Protein AF-K0F388-F1 (afdb_monomer_lite)

Secondary structure (DSSP, 8-state):
-HHHHHHSGGGSBHHHHHHHHHT-B-TTTSSBTTTS-TT-HHHHHHHHHGGGSB--PPTTS-TTHHHHHHHHHHHHHTGGGS-HHHHHHHHHHHHHHHTT----HHHHHHHHHHHTTS-HHHHHH--SHHHHHH---

Radius of gyration: 16.18 Å; chains: 1; bounding box: 33×37×41 Å

Organism: Nocardia brasiliensis (strain ATCC 700358 / HUJEG-1) (NCBI:txid1133849)

pLDDT: mean 95.92, std 3.21, range [69.56, 98.12]

Structure (mmCIF, N/CA/C/O backbone):
data_AF-K0F388-F1
#
_entry.id   AF-K0F388-F1
#
loop_
_atom_site.group_PDB
_atom_site.id
_atom_site.type_symbol
_atom_site.label_atom_id
_atom_site.label_alt_id
_atom_site.label_comp_id
_atom_site.label_asym_id
_atom_site.label_entity_id
_atom_site.label_seq_id
_atom_site.pdbx_PDB_ins_code
_atom_site.Cartn_x
_atom_site.Cartn_y
_atom_site.Cartn_z
_atom_site.occupancy
_atom_site.B_iso_or_equiv
_atom_site.auth_seq_id
_atom_site.auth_comp_id
_atom_site.auth_asym_id
_atom_site.auth_atom_id
_atom_site.pdbx_PDB_model_num
ATOM 1 N N . MET A 1 1 ? -7.834 -12.707 -18.262 1.00 85.62 1 MET A N 1
ATOM 2 C CA . MET A 1 1 ? -6.507 -12.074 -18.084 1.00 85.62 1 MET A CA 1
ATOM 3 C C . MET A 1 1 ? -6.164 -11.875 -16.614 1.00 85.62 1 MET A C 1
ATOM 5 O O . MET A 1 1 ? -5.162 -12.438 -16.208 1.00 85.62 1 MET A O 1
ATOM 9 N N . ALA A 1 2 ? -6.997 -11.204 -15.804 1.00 95.44 2 ALA A N 1
ATOM 10 C CA . ALA A 1 2 ? -6.741 -11.008 -14.365 1.00 95.44 2 ALA A CA 1
ATOM 11 C C . ALA A 1 2 ? -6.339 -12.296 -13.616 1.00 95.44 2 ALA A C 1
ATOM 13 O O . ALA A 1 2 ? -5.372 -12.294 -12.863 1.00 95.44 2 ALA A O 1
ATOM 14 N N . ARG A 1 3 ? -7.001 -13.428 -13.909 1.00 95.06 3 ARG A N 1
ATOM 15 C CA . ARG A 1 3 ? -6.656 -14.730 -13.316 1.00 95.06 3 ARG A CA 1
ATOM 16 C C . ARG A 1 3 ? -5.192 -15.149 -13.534 1.00 95.06 3 ARG A C 1
ATOM 18 O O . ARG A 1 3 ? -4.561 -15.606 -12.596 1.00 95.06 3 ARG A O 1
ATOM 25 N N . LEU A 1 4 ? -4.654 -14.950 -14.740 1.00 96.31 4 LEU A N 1
ATOM 26 C CA . LEU A 1 4 ? -3.262 -15.294 -15.061 1.00 96.31 4 LEU A CA 1
ATOM 27 C C . LEU A 1 4 ? -2.272 -14.425 -14.280 1.00 96.31 4 LEU A C 1
ATOM 29 O O . LEU A 1 4 ? -1.230 -14.911 -13.862 1.00 96.31 4 LEU A O 1
ATOM 33 N N . VAL A 1 5 ? -2.618 -13.154 -14.063 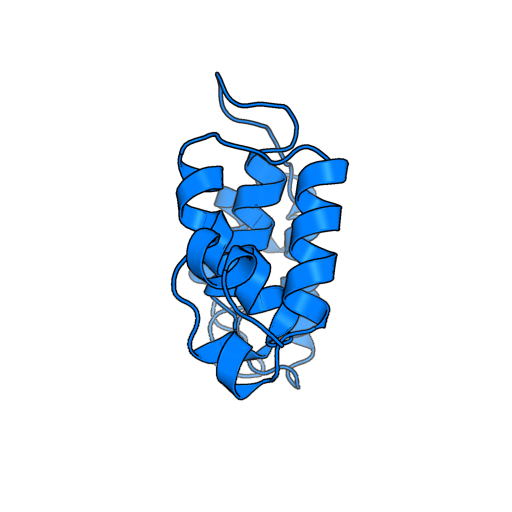1.00 97.44 5 VAL A N 1
ATOM 34 C CA . VAL A 1 5 ? -1.786 -12.222 -13.295 1.00 97.44 5 VAL A CA 1
ATOM 35 C C . VAL A 1 5 ? -1.716 -12.633 -11.827 1.00 97.44 5 VAL A C 1
ATOM 37 O O . VAL A 1 5 ? -0.637 -12.631 -11.250 1.00 97.44 5 VAL A O 1
ATOM 40 N N . VAL A 1 6 ? -2.845 -13.010 -11.217 1.00 96.25 6 VAL A N 1
ATOM 41 C CA . VAL A 1 6 ? -2.864 -13.408 -9.798 1.00 96.25 6 VAL A CA 1
ATOM 42 C C . VAL A 1 6 ? -2.299 -14.806 -9.544 1.00 96.25 6 VAL A C 1
ATOM 44 O O . VAL A 1 6 ? -1.940 -15.100 -8.407 1.00 96.25 6 VAL A O 1
ATOM 47 N N . ASP A 1 7 ? -2.229 -15.660 -10.570 1.00 95.38 7 ASP A N 1
ATOM 48 C CA . ASP A 1 7 ? -1.623 -16.993 -10.472 1.00 95.38 7 ASP A CA 1
ATOM 49 C C . ASP A 1 7 ? -0.080 -16.937 -10.533 1.00 95.38 7 ASP A C 1
ATOM 51 O O . ASP A 1 7 ? 0.574 -17.797 -9.947 1.00 95.38 7 ASP A O 1
ATOM 55 N N . ASP A 1 8 ? 0.504 -15.911 -11.168 1.00 96.12 8 ASP A N 1
ATOM 56 C CA . ASP A 1 8 ? 1.951 -15.627 -11.151 1.00 96.12 8 ASP A CA 1
ATOM 57 C C . ASP A 1 8 ? 2.235 -14.118 -10.981 1.00 96.12 8 ASP A C 1
ATOM 59 O O . ASP A 1 8 ? 2.668 -13.440 -11.919 1.00 96.12 8 ASP A O 1
ATOM 63 N N . PRO A 1 9 ? 1.993 -13.547 -9.786 1.00 96.00 9 PRO A N 1
ATOM 64 C CA . PRO A 1 9 ? 2.156 -12.111 -9.550 1.00 96.00 9 PRO A CA 1
ATOM 65 C C . PRO A 1 9 ? 3.592 -11.615 -9.786 1.00 96.00 9 PRO A C 1
ATOM 67 O O . PRO A 1 9 ? 3.779 -10.464 -10.178 1.00 96.00 9 PRO A O 1
ATOM 70 N N . GLY A 1 10 ? 4.609 -12.469 -9.619 1.00 95.88 10 GLY A N 1
ATOM 71 C CA . GLY A 1 10 ? 6.021 -12.117 -9.822 1.00 95.88 10 GLY A CA 1
ATOM 72 C C . GLY A 1 10 ? 6.413 -11.874 -11.286 1.00 95.88 10 GLY A C 1
ATOM 73 O O . GLY A 1 10 ? 7.468 -11.289 -11.567 1.00 95.88 10 GLY A O 1
ATOM 74 N N . ALA A 1 11 ? 5.572 -12.277 -12.240 1.00 96.62 11 ALA A N 1
ATOM 75 C CA . ALA A 1 11 ? 5.773 -11.982 -13.655 1.00 96.62 11 ALA A CA 1
ATOM 76 C C . ALA A 1 11 ? 5.335 -10.561 -14.054 1.00 96.62 11 ALA A C 1
ATOM 78 O O . ALA A 1 11 ? 5.743 -10.085 -15.117 1.00 96.62 11 ALA A O 1
ATOM 79 N N . PHE A 1 12 ? 4.562 -9.863 -13.214 1.00 97.44 12 PHE A N 1
ATOM 80 C CA . PHE A 1 12 ? 3.901 -8.606 -13.570 1.00 97.44 12 PHE A CA 1
ATOM 81 C C . PHE A 1 12 ? 4.287 -7.450 -12.643 1.00 97.44 12 PHE A C 1
ATOM 83 O O . PHE A 1 12 ? 4.673 -7.642 -11.491 1.00 97.44 12 PHE A O 1
ATOM 90 N N . GLU A 1 13 ? 4.182 -6.224 -13.158 1.00 96.62 13 GLU A N 1
ATOM 91 C CA . GLU A 1 13 ? 4.336 -5.015 -12.348 1.00 96.62 13 GLU A CA 1
ATOM 92 C C . GLU A 1 13 ? 3.207 -4.888 -11.329 1.00 96.62 13 GLU A C 1
ATOM 94 O O . GLU A 1 13 ? 2.056 -5.244 -11.594 1.00 96.62 13 GLU A O 1
ATOM 99 N N . TRP A 1 14 ? 3.525 -4.323 -10.169 1.00 96.88 14 TRP A N 1
ATOM 100 C CA . TRP A 1 14 ? 2.597 -4.266 -9.047 1.00 96.88 14 TRP A CA 1
ATOM 101 C C . TRP A 1 14 ? 1.252 -3.610 -9.362 1.00 96.88 14 TRP A C 1
ATOM 103 O O . TRP A 1 14 ? 0.229 -4.072 -8.868 1.00 96.88 14 TRP A O 1
ATOM 113 N N . ARG A 1 15 ? 1.225 -2.580 -10.217 1.00 96.19 15 ARG A N 1
ATOM 114 C CA . ARG A 1 15 ? -0.023 -1.913 -10.625 1.00 96.19 15 ARG A CA 1
ATOM 115 C C . ARG A 1 15 ? -0.935 -2.854 -11.406 1.00 96.19 15 ARG A C 1
ATOM 117 O O . ARG A 1 15 ? -2.149 -2.793 -11.255 1.00 96.19 15 ARG A O 1
ATOM 124 N N . VAL A 1 16 ? -0.349 -3.734 -12.219 1.00 96.75 16 VAL A N 1
ATOM 125 C CA . VAL A 1 16 ? -1.080 -4.763 -12.969 1.00 96.75 16 VAL A CA 1
ATOM 126 C C . VAL A 1 16 ? -1.608 -5.831 -12.014 1.00 96.75 16 VAL A C 1
ATOM 128 O O . VAL A 1 16 ? -2.752 -6.252 -12.160 1.00 96.75 16 VAL A O 1
ATOM 131 N N . VAL A 1 17 ? -0.812 -6.235 -11.019 1.00 97.50 17 VAL A N 1
ATOM 132 C CA . VAL A 1 17 ? -1.237 -7.195 -9.987 1.00 97.50 17 VAL A CA 1
ATOM 133 C C . VAL A 1 17 ? -2.375 -6.637 -9.136 1.00 97.50 17 VAL A C 1
ATOM 135 O O . VAL A 1 17 ? -3.387 -7.314 -8.976 1.00 97.50 17 VAL A O 1
ATOM 138 N N . ASP A 1 18 ? -2.260 -5.400 -8.652 1.00 96.69 18 ASP A N 1
ATOM 139 C CA . ASP A 1 18 ? -3.319 -4.745 -7.878 1.00 96.69 18 ASP A CA 1
ATOM 140 C C . ASP A 1 18 ? -4.600 -4.587 -8.709 1.00 96.69 18 ASP A C 1
ATOM 142 O O . ASP A 1 18 ? -5.670 -4.975 -8.251 1.00 96.69 18 ASP A O 1
ATOM 146 N N . ALA A 1 19 ? -4.501 -4.134 -9.964 1.00 96.69 19 ALA A N 1
ATOM 147 C CA . ALA A 1 19 ? -5.661 -4.060 -10.853 1.00 96.69 19 ALA A CA 1
ATOM 148 C C . ALA A 1 19 ? -6.282 -5.441 -11.136 1.00 96.69 19 ALA A C 1
ATOM 150 O O . ALA A 1 19 ? -7.493 -5.555 -11.303 1.00 96.69 19 ALA A O 1
ATOM 151 N N . ALA A 1 20 ? -5.480 -6.507 -11.197 1.00 97.81 20 ALA A N 1
ATOM 152 C CA . ALA A 1 20 ? -5.991 -7.860 -11.387 1.00 97.81 20 ALA A CA 1
ATOM 153 C C . ALA A 1 20 ? -6.713 -8.397 -10.144 1.00 97.81 20 ALA A C 1
ATOM 155 O O . ALA A 1 20 ? -7.732 -9.069 -10.295 1.00 97.81 20 ALA A O 1
ATOM 156 N N . LEU A 1 21 ? -6.211 -8.098 -8.941 1.00 97.44 21 LEU A N 1
ATOM 157 C CA . LEU A 1 21 ? -6.896 -8.403 -7.682 1.00 97.44 21 LEU A CA 1
ATOM 158 C C . LEU A 1 21 ? -8.250 -7.684 -7.606 1.00 97.44 21 LEU A C 1
ATOM 160 O O . LEU A 1 21 ? -9.244 -8.300 -7.232 1.00 97.44 21 LEU A O 1
ATOM 164 N N . ASP A 1 22 ? -8.303 -6.432 -8.064 1.00 95.81 22 ASP A N 1
ATOM 165 C CA . ASP A 1 22 ? -9.516 -5.608 -8.040 1.00 95.81 22 ASP A CA 1
ATOM 166 C C . ASP A 1 22 ? -10.642 -6.100 -8.957 1.00 95.81 22 ASP A C 1
ATOM 168 O O . ASP A 1 22 ? -11.807 -5.761 -8.767 1.00 95.81 22 ASP A O 1
ATOM 172 N N . LEU A 1 23 ? -10.297 -6.890 -9.972 1.00 97.12 23 LEU A N 1
ATOM 173 C CA . LEU A 1 23 ? -11.238 -7.433 -10.951 1.00 97.12 23 LEU A CA 1
ATOM 174 C C . LEU A 1 23 ? -11.769 -8.821 -10.578 1.00 97.12 23 LEU A C 1
ATOM 176 O O . LEU A 1 23 ? -12.512 -9.417 -11.361 1.00 97.12 23 LEU A O 1
ATOM 180 N N . LEU A 1 24 ? -11.336 -9.384 -9.450 1.00 97.81 24 LEU A N 1
ATOM 181 C CA . LEU A 1 24 ? -11.670 -10.743 -9.047 1.00 97.81 24 LEU A CA 1
ATOM 182 C C . LEU A 1 24 ? -12.368 -10.739 -7.694 1.00 97.81 24 LEU A C 1
ATOM 184 O O . LEU A 1 24 ? -11.886 -10.129 -6.747 1.00 97.81 24 LEU A O 1
ATOM 188 N N . ASP A 1 25 ? -13.429 -11.527 -7.579 1.00 98.12 25 ASP A N 1
ATOM 189 C CA . ASP A 1 25 ? -14.065 -11.796 -6.295 1.00 98.12 25 ASP A CA 1
ATOM 190 C C . ASP A 1 25 ? -13.374 -12.964 -5.581 1.00 98.12 25 ASP A C 1
ATOM 192 O O . ASP A 1 25 ? -12.868 -13.928 -6.177 1.00 98.12 25 ASP A O 1
ATOM 196 N N . CYS A 1 26 ? -13.357 -12.903 -4.258 1.00 97.81 26 CYS A N 1
ATOM 197 C CA . CYS A 1 26 ? -12.901 -13.980 -3.408 1.00 97.81 26 CYS A CA 1
ATOM 198 C C . CYS A 1 26 ? -13.976 -15.062 -3.310 1.00 97.81 26 CYS A C 1
ATOM 200 O O . CYS A 1 26 ? -15.032 -14.852 -2.721 1.00 97.81 26 CYS A O 1
ATOM 202 N N . ALA A 1 27 ? -13.667 -16.268 -3.784 1.00 97.19 27 ALA A N 1
ATOM 203 C CA . ALA A 1 27 ? -14.579 -17.411 -3.704 1.00 97.19 27 ALA A CA 1
ATOM 204 C C . ALA A 1 27 ? -14.956 -17.839 -2.266 1.00 97.19 27 ALA A C 1
ATOM 206 O O . ALA A 1 27 ? -15.898 -18.605 -2.100 1.00 97.19 27 ALA A O 1
ATOM 207 N N . GLU A 1 28 ? -14.230 -17.381 -1.237 1.00 98.06 28 GLU A N 1
ATOM 208 C CA . GLU A 1 28 ? -14.521 -17.707 0.169 1.00 98.06 28 GLU A CA 1
ATOM 209 C C . GLU A 1 28 ? -15.414 -16.668 0.854 1.00 98.06 28 GLU A C 1
ATOM 211 O O . GLU A 1 28 ? -16.313 -17.040 1.600 1.00 98.06 28 GLU A O 1
ATOM 216 N N . CYS A 1 29 ? -15.167 -15.372 0.634 1.00 98.00 29 CYS A N 1
ATOM 217 C CA . CYS A 1 29 ? -15.876 -14.301 1.342 1.00 98.00 29 CYS A CA 1
ATOM 218 C C . CYS A 1 29 ? -16.748 -13.410 0.449 1.00 98.00 29 CYS A C 1
ATOM 220 O O . CYS A 1 29 ? -17.408 -12.524 0.975 1.00 98.00 29 CYS A O 1
ATOM 222 N N . GLY A 1 30 ? -16.736 -13.591 -0.873 1.00 97.81 30 GLY A N 1
ATOM 223 C CA . GLY A 1 30 ? -17.496 -12.781 -1.835 1.00 97.81 30 GLY A CA 1
ATOM 224 C C . GLY A 1 30 ? -16.931 -11.380 -2.100 1.00 97.81 30 GLY A C 1
ATOM 225 O O . GLY A 1 30 ? -17.207 -10.816 -3.147 1.00 97.81 30 GLY A O 1
ATOM 226 N N . GLU A 1 31 ? -16.119 -10.839 -1.192 1.00 97.12 31 GLU A N 1
ATOM 227 C CA . GLU A 1 31 ? -15.429 -9.553 -1.372 1.00 97.12 31 GLU A CA 1
ATOM 228 C C . GLU A 1 31 ? -14.353 -9.593 -2.461 1.00 97.12 31 GLU A C 1
ATOM 230 O O . GLU A 1 31 ? -13.822 -10.655 -2.786 1.00 97.12 31 GLU A O 1
ATOM 235 N N . MET A 1 32 ? -13.937 -8.418 -2.931 1.00 96.62 32 MET A N 1
ATOM 236 C CA . MET A 1 32 ? -12.797 -8.247 -3.836 1.00 96.62 32 MET A CA 1
ATOM 237 C C . MET A 1 32 ? -11.539 -8.977 -3.318 1.00 96.62 32 MET A C 1
ATOM 239 O O . MET A 1 32 ? -11.187 -8.917 -2.130 1.00 96.62 32 MET A O 1
ATOM 243 N N . LEU A 1 33 ? -10.861 -9.711 -4.202 1.00 97.12 33 LEU A N 1
ATOM 244 C CA . LEU A 1 33 ? -9.796 -10.648 -3.857 1.00 97.12 33 LEU A CA 1
ATOM 245 C C . LEU A 1 33 ? -8.609 -9.931 -3.206 1.00 97.12 33 LEU A C 1
ATOM 247 O O . LEU A 1 33 ? -8.019 -9.020 -3.771 1.00 97.12 33 LEU A O 1
ATOM 251 N N . GLY A 1 34 ? -8.224 -10.379 -2.009 1.00 95.81 34 GLY A N 1
ATOM 252 C CA . GLY A 1 34 ? -7.163 -9.734 -1.225 1.00 95.81 34 GLY A CA 1
ATOM 253 C C . GLY A 1 34 ? -7.650 -8.582 -0.338 1.00 95.81 34 GLY A C 1
ATOM 254 O O . GLY A 1 34 ? -6.919 -8.162 0.553 1.00 95.81 34 GLY A O 1
ATOM 255 N N . SER A 1 35 ? -8.896 -8.128 -0.502 1.00 96.31 35 SER A N 1
ATOM 256 C CA . SER A 1 35 ? -9.481 -7.022 0.272 1.00 96.31 35 SER A CA 1
ATOM 257 C C . SER A 1 35 ? -10.515 -7.440 1.311 1.00 96.31 35 SER A C 1
ATOM 259 O O . SER A 1 35 ? -10.949 -6.620 2.118 1.00 96.31 35 SER A O 1
ATOM 261 N N . GLY A 1 36 ? -10.872 -8.724 1.344 1.00 96.50 36 GLY A N 1
ATOM 262 C CA . GLY A 1 36 ? -11.819 -9.262 2.315 1.00 96.50 36 GLY A CA 1
ATOM 263 C C . GLY A 1 36 ? -11.391 -9.124 3.789 1.00 96.50 36 GLY A C 1
ATOM 264 O O . GLY A 1 36 ? -10.295 -8.636 4.114 1.00 96.50 36 GLY A O 1
ATOM 265 N N . PRO A 1 37 ? -12.256 -9.576 4.716 1.00 95.94 37 PRO A N 1
ATOM 266 C CA . PRO A 1 37 ? -12.021 -9.471 6.153 1.00 95.94 37 PRO A CA 1
ATOM 267 C C . PRO A 1 37 ? -10.719 -10.167 6.570 1.00 95.94 37 PRO A C 1
ATOM 269 O O . PRO A 1 37 ? -10.263 -11.115 5.928 1.00 95.94 37 PRO A O 1
ATOM 272 N N . SER A 1 38 ? -10.132 -9.729 7.686 1.00 92.19 38 SER A N 1
ATOM 273 C CA . SER A 1 38 ? -8.885 -10.294 8.230 1.00 92.19 38 SER A CA 1
ATOM 274 C C . SER A 1 38 ? -8.973 -11.798 8.525 1.00 92.19 38 SER A C 1
ATOM 276 O O . SER A 1 38 ? -7.954 -12.480 8.478 1.00 92.19 38 SER A O 1
ATOM 278 N N . GLY A 1 39 ? -10.180 -12.324 8.762 1.00 95.44 39 GLY A N 1
ATOM 279 C CA . GLY A 1 39 ? -10.439 -13.753 8.959 1.00 95.44 39 GLY A CA 1
ATOM 280 C C . GLY A 1 39 ? -10.536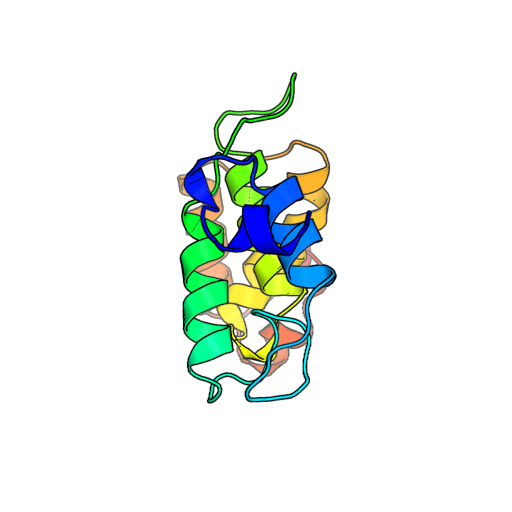 -14.600 7.681 1.00 95.44 39 GLY A C 1
ATOM 281 O O . GLY A 1 39 ? -10.575 -15.821 7.785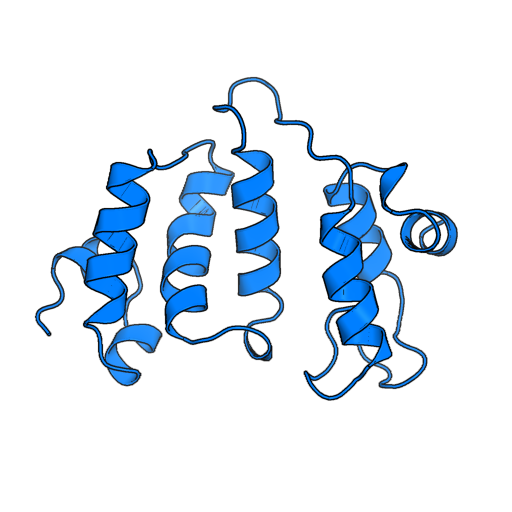 1.00 95.44 39 GLY A O 1
ATOM 282 N N . CYS A 1 40 ? -10.576 -14.008 6.480 1.00 98.12 40 CYS A N 1
ATOM 283 C CA . CYS A 1 40 ? -10.592 -14.778 5.233 1.00 98.12 40 CYS A CA 1
ATOM 284 C C . CYS A 1 40 ? -9.165 -15.193 4.845 1.00 98.12 40 CYS A C 1
ATOM 286 O O . CYS A 1 40 ? -8.349 -14.356 4.445 1.00 98.12 40 CYS A O 1
ATOM 288 N N . ALA A 1 41 ? -8.876 -16.494 4.936 1.00 97.56 41 ALA A N 1
ATOM 289 C CA . ALA A 1 41 ? -7.555 -17.055 4.660 1.00 97.56 41 ALA A CA 1
ATOM 290 C C . ALA A 1 41 ? -7.110 -16.805 3.212 1.00 97.56 41 ALA A C 1
ATOM 292 O O . ALA A 1 41 ? -5.971 -16.390 2.987 1.00 97.56 41 ALA A O 1
ATOM 293 N N . ARG A 1 42 ? -8.008 -16.969 2.230 1.00 97.31 42 ARG A N 1
ATOM 294 C CA . ARG A 1 42 ? -7.696 -16.676 0.824 1.00 97.31 42 ARG A CA 1
ATOM 295 C C . ARG A 1 42 ? -7.351 -15.212 0.588 1.00 97.31 42 ARG A C 1
ATOM 297 O O . ARG A 1 42 ? -6.366 -14.931 -0.090 1.00 97.31 42 ARG A O 1
ATOM 304 N N . CYS A 1 43 ? -8.117 -14.279 1.149 1.00 97.75 43 CYS A N 1
ATOM 305 C CA . CYS A 1 43 ? -7.789 -12.858 1.037 1.00 97.75 43 CYS A CA 1
ATOM 306 C C . CYS A 1 43 ? -6.462 -12.540 1.727 1.00 97.75 43 CYS A C 1
ATOM 308 O O . CYS A 1 43 ? -5.663 -11.806 1.162 1.00 97.75 43 CYS A O 1
ATOM 310 N N . ALA A 1 44 ? -6.176 -13.132 2.889 1.00 95.94 44 ALA A N 1
ATOM 311 C CA . ALA A 1 44 ? -4.887 -12.941 3.546 1.00 95.94 44 ALA A CA 1
ATOM 312 C C . ALA A 1 44 ? -3.702 -13.457 2.721 1.00 95.94 44 ALA A C 1
ATOM 314 O O . ALA A 1 44 ? -2.682 -12.776 2.629 1.00 95.94 44 ALA A O 1
ATOM 315 N N . LEU A 1 45 ? -3.854 -14.615 2.078 1.00 95.81 45 LEU A N 1
ATOM 316 C CA . LEU A 1 45 ? -2.836 -15.164 1.191 1.00 95.81 45 LEU A CA 1
ATOM 317 C C . LEU A 1 45 ? -2.600 -14.260 -0.026 1.00 95.81 45 LEU A C 1
ATOM 319 O O . LEU A 1 45 ? -1.459 -13.913 -0.322 1.00 95.81 45 LEU A O 1
ATOM 323 N N . MET A 1 46 ? -3.674 -13.848 -0.705 1.00 95.81 46 MET A N 1
ATOM 324 C CA . MET A 1 46 ? -3.571 -13.015 -1.907 1.00 95.81 46 MET A CA 1
ATOM 325 C C . MET A 1 46 ? -3.046 -11.610 -1.611 1.00 95.81 46 MET A C 1
ATOM 327 O O . MET A 1 46 ? -2.242 -11.085 -2.379 1.00 95.81 46 MET A O 1
ATOM 331 N N . ASP A 1 47 ? -3.434 -11.030 -0.476 1.00 94.94 47 ASP A N 1
ATOM 332 C CA . ASP A 1 47 ? -2.868 -9.774 0.013 1.00 94.94 47 ASP A CA 1
ATOM 333 C C . ASP A 1 47 ? -1.363 -9.913 0.287 1.00 94.94 47 ASP A C 1
ATOM 335 O O . ASP A 1 47 ? -0.589 -9.038 -0.077 1.00 94.94 47 ASP A O 1
ATOM 339 N N . GLY A 1 48 ? -0.900 -11.043 0.830 1.00 93.75 48 GLY A N 1
ATOM 340 C CA . GLY A 1 48 ? 0.534 -11.325 0.958 1.00 93.75 48 GLY A CA 1
ATOM 341 C C . GLY A 1 48 ? 1.243 -11.451 -0.397 1.00 93.75 48 GLY A C 1
ATOM 342 O O . GLY A 1 48 ? 2.299 -10.853 -0.617 1.00 93.75 48 GLY A O 1
ATOM 343 N N . PHE A 1 49 ? 0.651 -12.186 -1.341 1.00 94.12 49 PHE A N 1
ATOM 344 C CA . PHE A 1 49 ? 1.235 -12.413 -2.666 1.00 94.12 49 PHE A CA 1
ATOM 345 C C . PHE A 1 49 ? 1.341 -11.157 -3.523 1.00 94.12 49 PHE A C 1
ATOM 347 O O . PHE A 1 49 ? 2.254 -11.078 -4.347 1.00 94.12 49 PHE A O 1
ATOM 354 N N . ARG A 1 50 ? 0.522 -10.128 -3.287 1.00 94.94 50 ARG A N 1
ATOM 355 C CA . ARG A 1 50 ? 0.677 -8.835 -3.972 1.00 94.94 50 ARG A CA 1
ATOM 356 C C . ARG A 1 50 ? 2.076 -8.231 -3.790 1.00 94.94 50 ARG A C 1
ATOM 358 O O . ARG A 1 50 ? 2.547 -7.492 -4.648 1.00 94.94 50 ARG A O 1
ATOM 365 N N . PHE A 1 51 ? 2.759 -8.549 -2.683 1.00 94.81 51 PHE A N 1
ATOM 366 C CA . PHE A 1 51 ? 4.109 -8.062 -2.384 1.00 94.81 51 PHE A CA 1
ATOM 367 C C . PHE A 1 51 ? 5.225 -8.813 -3.112 1.00 94.81 51 PHE A C 1
ATOM 369 O O . PHE A 1 51 ? 6.372 -8.389 -3.013 1.00 94.81 51 PHE A O 1
ATOM 376 N N . SER A 1 52 ? 4.899 -9.858 -3.876 1.00 95.12 52 SER A N 1
ATOM 377 C CA . SER A 1 52 ? 5.838 -10.535 -4.780 1.00 95.12 52 SER A CA 1
ATOM 378 C C . SER A 1 52 ? 5.910 -9.911 -6.180 1.00 95.12 52 SER A C 1
ATOM 380 O O . SER A 1 52 ? 6.779 -10.284 -6.965 1.00 95.12 52 SER A O 1
ATOM 382 N N . ALA A 1 53 ? 5.009 -8.973 -6.495 1.00 97.06 53 ALA A N 1
ATOM 383 C CA . ALA A 1 53 ? 4.967 -8.310 -7.790 1.00 97.06 53 ALA A CA 1
ATOM 384 C C . ALA A 1 53 ? 6.243 -7.509 -8.076 1.00 97.06 53 ALA A C 1
ATOM 386 O O . ALA A 1 53 ? 6.915 -7.026 -7.161 1.00 97.06 53 ALA A O 1
ATOM 387 N N . ARG A 1 54 ? 6.556 -7.317 -9.361 1.00 96.19 54 ARG A N 1
ATOM 388 C CA . ARG A 1 54 ? 7.703 -6.505 -9.774 1.00 96.19 54 ARG A CA 1
ATOM 389 C C . ARG A 1 54 ? 7.472 -5.047 -9.403 1.00 96.19 54 ARG A C 1
ATOM 391 O O . ARG A 1 54 ? 6.444 -4.452 -9.732 1.00 96.19 54 ARG A O 1
ATOM 398 N N . GLU A 1 55 ? 8.471 -4.465 -8.760 1.00 94.44 55 GLU A N 1
ATOM 399 C CA . GLU A 1 55 ? 8.505 -3.049 -8.419 1.00 94.44 55 GLU A CA 1
ATOM 400 C C . GLU A 1 55 ? 9.534 -2.362 -9.308 1.00 94.44 55 GLU A C 1
ATOM 402 O O . GLU A 1 55 ? 10.737 -2.547 -9.139 1.00 94.44 55 GLU A O 1
ATOM 407 N N . ILE A 1 56 ? 9.048 -1.589 -10.275 1.00 95.38 56 ILE A N 1
ATOM 408 C CA . ILE A 1 56 ? 9.877 -0.738 -11.124 1.00 95.38 56 ILE A CA 1
ATOM 409 C C . ILE A 1 56 ? 9.485 0.696 -10.802 1.00 95.38 56 ILE A C 1
ATOM 411 O O . ILE A 1 56 ? 8.320 1.060 -10.947 1.00 95.38 56 ILE A O 1
ATOM 415 N N . ASP A 1 57 ? 10.444 1.498 -10.345 1.00 96.75 57 ASP A N 1
ATOM 416 C CA . ASP A 1 57 ? 10.213 2.921 -10.131 1.00 96.75 57 ASP A CA 1
ATOM 417 C C . ASP A 1 57 ? 9.959 3.626 -11.468 1.00 96.75 57 ASP A C 1
ATOM 419 O O . ASP A 1 57 ? 10.667 3.408 -12.457 1.00 96.75 57 ASP A O 1
ATOM 423 N N . ARG A 1 58 ? 8.945 4.495 -11.504 1.00 94.44 58 ARG A N 1
ATOM 424 C CA . ARG A 1 58 ? 8.652 5.310 -12.689 1.00 94.44 58 ARG A CA 1
ATOM 425 C C . ARG A 1 58 ? 9.795 6.302 -12.981 1.00 94.44 58 ARG A C 1
ATOM 427 O O . ARG A 1 58 ? 10.567 6.639 -12.086 1.00 94.44 58 ARG A O 1
ATOM 434 N N . PRO A 1 59 ? 9.920 6.836 -14.206 1.00 95.94 59 PRO A N 1
ATOM 435 C CA . PRO A 1 59 ? 10.943 7.839 -14.491 1.00 95.94 59 PRO A CA 1
ATOM 436 C C . PRO A 1 59 ? 10.828 9.075 -13.585 1.00 95.94 59 PRO A C 1
ATOM 438 O O . PRO A 1 59 ? 9.734 9.593 -13.362 1.00 95.94 59 PRO A O 1
ATOM 441 N N . GLY A 1 60 ? 11.969 9.570 -13.099 1.00 95.81 60 GLY A N 1
ATOM 442 C CA . GLY A 1 60 ? 12.060 10.843 -12.376 1.00 95.81 60 GLY A CA 1
ATOM 443 C C . GLY A 1 60 ? 11.742 10.801 -10.878 1.00 95.81 60 GLY A C 1
ATOM 444 O O . GLY A 1 60 ? 11.757 11.859 -10.255 1.00 95.81 60 GLY A O 1
ATOM 445 N N . VAL A 1 61 ? 11.489 9.629 -10.283 1.00 97.56 61 VAL A N 1
ATOM 446 C CA . VAL A 1 61 ? 11.322 9.494 -8.823 1.00 97.56 61 VAL A CA 1
ATOM 447 C C . VAL A 1 61 ? 12.547 8.863 -8.153 1.00 97.56 61 VAL A C 1
ATOM 449 O O . VAL A 1 61 ? 13.311 8.155 -8.815 1.00 97.56 61 VAL A O 1
ATOM 452 N N . PRO A 1 62 ? 12.756 9.094 -6.842 1.00 97.12 62 PRO A N 1
ATOM 453 C CA . PRO A 1 62 ? 13.789 8.398 -6.085 1.00 97.12 62 PRO A CA 1
ATOM 454 C C . PRO A 1 62 ? 13.584 6.873 -6.099 1.00 97.12 62 PRO A C 1
ATOM 456 O O . PRO A 1 62 ? 12.436 6.419 -6.131 1.00 97.12 62 PRO A O 1
ATOM 459 N N . PRO A 1 63 ? 14.664 6.074 -5.992 1.00 96.81 63 PRO A N 1
ATOM 460 C CA . PRO A 1 63 ? 14.550 4.630 -5.830 1.00 96.81 63 PRO A CA 1
ATOM 461 C C . PRO A 1 63 ? 13.630 4.250 -4.663 1.00 96.81 63 PRO A C 1
ATOM 463 O O . PRO A 1 63 ? 13.737 4.819 -3.576 1.00 96.81 63 PRO A O 1
ATOM 466 N N . ARG A 1 64 ? 12.784 3.237 -4.871 1.00 96.12 64 ARG A N 1
ATOM 467 C CA . ARG A 1 64 ? 11.771 2.711 -3.937 1.00 96.12 64 ARG A CA 1
ATOM 468 C C . ARG A 1 64 ? 10.576 3.641 -3.690 1.00 96.12 64 ARG A C 1
ATOM 470 O O . ARG A 1 64 ? 9.807 3.405 -2.755 1.00 96.12 64 ARG A O 1
ATOM 477 N N . ASN A 1 65 ? 10.365 4.655 -4.526 1.00 97.50 65 ASN A N 1
ATOM 478 C CA . ASN A 1 65 ? 9.139 5.449 -4.489 1.00 97.50 65 ASN A CA 1
ATOM 479 C C . ASN A 1 65 ? 7.904 4.615 -4.859 1.00 97.50 65 ASN A C 1
ATOM 481 O O . ASN A 1 65 ? 6.913 4.674 -4.136 1.00 97.50 65 ASN A O 1
ATOM 485 N N . GLU A 1 66 ? 7.957 3.787 -5.907 1.00 97.19 66 GLU A N 1
ATOM 486 C CA . GLU A 1 66 ? 6.809 2.949 -6.291 1.00 97.19 66 GLU A CA 1
ATOM 487 C C . GLU A 1 66 ? 6.504 1.886 -5.226 1.00 97.19 66 GLU A C 1
ATOM 489 O O . GLU A 1 66 ? 5.340 1.577 -4.982 1.00 97.19 66 GLU A O 1
ATOM 494 N N . HIS A 1 67 ? 7.522 1.411 -4.499 1.00 96.75 67 HIS A N 1
ATOM 495 C CA . HIS A 1 67 ? 7.322 0.588 -3.304 1.00 96.75 67 HIS A CA 1
ATOM 496 C C . HIS A 1 67 ? 6.508 1.331 -2.233 1.00 96.75 67 HIS A C 1
ATOM 498 O O . HIS A 1 67 ? 5.532 0.796 -1.706 1.00 96.75 67 HIS A O 1
ATOM 504 N N . ALA A 1 68 ? 6.878 2.578 -1.920 1.00 97.12 68 ALA A N 1
ATOM 505 C CA . ALA A 1 68 ? 6.156 3.390 -0.942 1.00 97.12 68 ALA A CA 1
ATOM 506 C C . ALA A 1 68 ? 4.716 3.686 -1.389 1.00 97.12 68 ALA A C 1
ATOM 508 O O . ALA A 1 6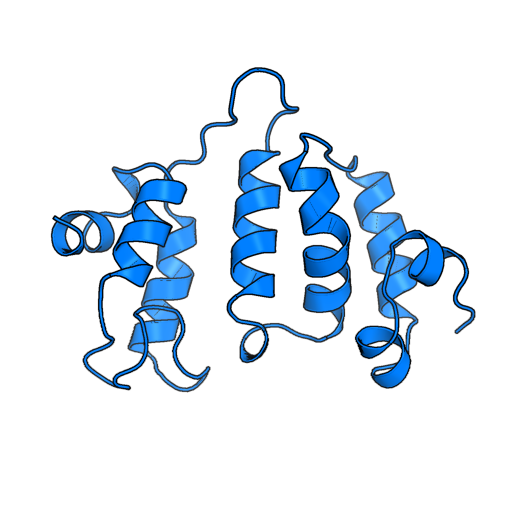8 ? 3.792 3.549 -0.589 1.00 97.12 68 ALA A O 1
ATOM 509 N N . VAL A 1 69 ? 4.518 4.024 -2.668 1.00 97.44 69 VAL A N 1
ATOM 510 C CA . VAL A 1 69 ? 3.192 4.229 -3.270 1.00 97.44 69 VAL A CA 1
ATOM 511 C C . VAL A 1 69 ? 2.331 2.980 -3.132 1.00 97.44 69 VAL A C 1
ATOM 513 O O . VAL A 1 69 ? 1.186 3.075 -2.689 1.00 97.44 69 VAL A O 1
ATOM 516 N N . ARG A 1 70 ? 2.875 1.812 -3.477 1.00 97.00 70 ARG A N 1
ATOM 517 C CA . ARG A 1 70 ? 2.164 0.540 -3.393 1.00 97.00 70 ARG A CA 1
ATOM 518 C C . ARG A 1 70 ? 1.734 0.234 -1.969 1.00 97.00 70 ARG A C 1
ATOM 520 O O . ARG A 1 70 ? 0.548 0.055 -1.723 1.00 97.00 70 ARG A O 1
ATOM 527 N N . VAL A 1 71 ? 2.673 0.222 -1.022 1.00 97.00 71 VAL A N 1
ATOM 528 C CA . VAL A 1 71 ? 2.365 -0.070 0.387 1.00 97.00 71 VAL A CA 1
ATOM 529 C C . VAL A 1 71 ? 1.318 0.912 0.916 1.00 97.00 71 VAL A C 1
ATOM 531 O O . VAL A 1 71 ? 0.332 0.485 1.513 1.00 97.00 71 VAL A O 1
ATOM 534 N N . ALA A 1 72 ? 1.480 2.210 0.645 1.00 97.75 72 ALA A N 1
ATOM 535 C CA . ALA A 1 72 ? 0.542 3.224 1.107 1.00 97.75 72 ALA A CA 1
ATOM 536 C C . ALA A 1 72 ? -0.859 3.065 0.497 1.00 97.75 72 ALA A C 1
ATOM 538 O O . ALA A 1 72 ? -1.857 3.157 1.211 1.00 97.75 72 ALA A O 1
ATOM 539 N N . SER A 1 73 ? -0.938 2.745 -0.797 1.00 96.94 73 SER A N 1
ATOM 540 C CA . SER A 1 73 ? -2.204 2.480 -1.492 1.00 96.94 73 SER A CA 1
ATOM 541 C C . SER A 1 73 ? -2.910 1.254 -0.916 1.00 96.94 73 SER A C 1
ATOM 543 O O . SER A 1 73 ? -4.115 1.286 -0.678 1.00 96.94 73 SER A O 1
ATOM 545 N N . VAL A 1 74 ? -2.168 0.179 -0.639 1.00 96.56 74 VAL A N 1
ATOM 546 C CA . VAL A 1 74 ? -2.725 -1.037 -0.036 1.00 96.56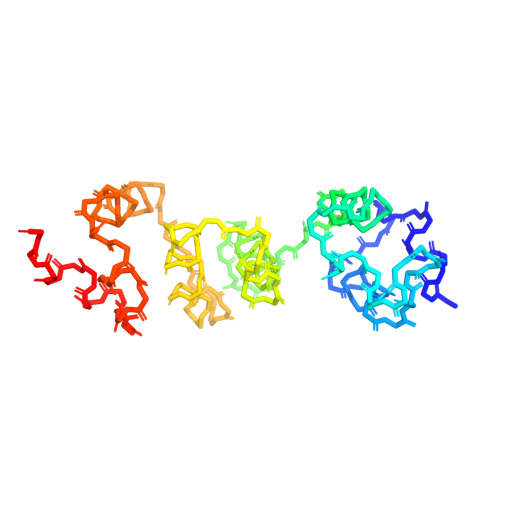 74 VAL A CA 1
ATOM 547 C C . VAL A 1 74 ? -3.280 -0.762 1.359 1.00 96.56 74 VAL A C 1
ATOM 549 O O . VAL A 1 74 ? -4.393 -1.199 1.662 1.00 96.56 74 VAL A O 1
ATOM 552 N N . VAL A 1 75 ? -2.540 -0.017 2.185 1.00 96.94 75 VAL A N 1
ATOM 553 C CA . VAL A 1 75 ? -2.974 0.349 3.539 1.00 96.94 75 VAL A CA 1
ATOM 554 C C . VAL A 1 75 ? -4.242 1.195 3.502 1.00 96.94 75 VAL A C 1
ATOM 556 O O . VAL A 1 75 ? -5.209 0.857 4.184 1.00 96.94 75 VAL A O 1
ATOM 559 N N . ALA A 1 76 ? -4.273 2.227 2.655 1.00 96.25 76 ALA A N 1
ATOM 560 C CA . ALA A 1 76 ? -5.423 3.117 2.518 1.00 96.25 76 ALA A CA 1
ATOM 561 C C . ALA A 1 76 ? -6.687 2.382 2.040 1.00 96.25 76 ALA A C 1
ATOM 563 O O . ALA A 1 76 ? -7.793 2.675 2.489 1.00 96.25 76 ALA A O 1
ATOM 564 N N . ARG A 1 77 ? -6.536 1.400 1.146 1.00 95.12 77 ARG A N 1
ATOM 565 C CA . ARG A 1 77 ? -7.663 0.632 0.592 1.00 95.12 77 ARG A CA 1
ATOM 566 C C . ARG A 1 77 ? -8.170 -0.468 1.517 1.00 95.12 77 ARG A C 1
ATOM 568 O O . ARG A 1 77 ? -9.327 -0.854 1.415 1.00 95.12 77 ARG A O 1
ATOM 575 N N . ASN A 1 78 ? -7.322 -0.978 2.408 1.00 94.75 78 ASN A N 1
ATOM 576 C CA . ASN A 1 78 ? -7.636 -2.118 3.268 1.00 94.75 78 ASN A CA 1
ATOM 577 C C . ASN A 1 78 ? -7.469 -1.760 4.746 1.00 94.75 78 ASN A C 1
ATOM 579 O O . ASN A 1 78 ? -6.827 -2.492 5.502 1.00 94.75 78 ASN A O 1
ATOM 583 N N . ARG A 1 79 ? -8.036 -0.619 5.158 1.00 95.12 79 ARG A N 1
ATOM 584 C CA . ARG A 1 79 ? -7.834 -0.022 6.490 1.00 95.12 79 ARG A CA 1
ATOM 585 C C . ARG A 1 79 ? -8.015 -1.021 7.636 1.00 95.12 79 ARG A C 1
ATOM 587 O O . ARG A 1 79 ? -7.224 -1.039 8.573 1.00 95.12 79 ARG A O 1
ATOM 594 N N . HIS A 1 80 ? -9.015 -1.895 7.542 1.00 93.81 80 HIS A N 1
ATOM 595 C CA . HIS A 1 80 ? -9.333 -2.920 8.545 1.00 93.81 80 HIS A CA 1
ATOM 596 C C . HIS A 1 80 ? -8.229 -3.964 8.760 1.00 93.81 80 HIS A C 1
ATOM 598 O O . HIS A 1 80 ? -8.256 -4.676 9.762 1.00 93.81 80 HIS A O 1
ATOM 604 N N . ARG A 1 81 ? -7.263 -4.076 7.841 1.00 94.25 81 ARG A N 1
ATOM 605 C CA . ARG A 1 81 ? -6.124 -5.004 7.928 1.00 94.25 81 ARG A CA 1
ATOM 606 C C . ARG A 1 81 ? -4.898 -4.384 8.607 1.00 94.25 81 ARG A C 1
ATOM 608 O O . ARG A 1 81 ? -3.954 -5.108 8.912 1.00 94.25 81 ARG A O 1
ATOM 615 N N . TYR A 1 82 ? -4.904 -3.073 8.866 1.00 94.38 82 TYR A N 1
ATOM 616 C CA . TYR A 1 82 ? -3.746 -2.334 9.372 1.00 94.38 82 TYR A CA 1
ATOM 617 C C . TYR A 1 82 ? -4.056 -1.566 10.660 1.00 94.38 82 TYR A C 1
ATOM 619 O O . TYR A 1 82 ? -5.146 -1.031 10.867 1.00 94.38 82 TYR A O 1
ATOM 627 N N . SER A 1 83 ? -3.060 -1.483 11.545 1.00 95.69 83 SER A N 1
ATOM 628 C CA . SER A 1 83 ? -3.187 -0.735 12.798 1.00 95.69 83 SER A CA 1
ATOM 629 C C . SER A 1 83 ? -3.398 0.760 12.540 1.00 95.69 83 SER A C 1
ATOM 631 O O . SER A 1 83 ? -2.911 1.291 11.542 1.00 95.69 83 SER A O 1
ATOM 633 N N . ALA A 1 84 ? -4.055 1.461 13.472 1.00 96.75 84 ALA A N 1
ATOM 634 C CA . ALA A 1 84 ? -4.256 2.915 13.388 1.00 96.75 84 ALA A CA 1
ATOM 635 C C . ALA A 1 84 ? -2.934 3.679 13.178 1.00 96.75 84 ALA A C 1
ATOM 637 O O . ALA A 1 84 ? -2.866 4.612 12.388 1.00 96.75 84 ALA A O 1
ATOM 638 N N . ARG A 1 85 ? -1.841 3.209 13.794 1.00 97.44 85 ARG A N 1
ATOM 639 C CA . ARG A 1 85 ? -0.492 3.775 13.619 1.00 97.44 85 ARG A CA 1
ATOM 640 C C . ARG A 1 85 ? 0.052 3.593 12.202 1.00 97.44 85 ARG A C 1
ATOM 642 O O . ARG A 1 85 ? 0.628 4.525 11.647 1.00 97.44 85 ARG A O 1
ATOM 649 N N . ALA A 1 86 ? -0.112 2.406 11.615 1.00 96.81 86 ALA A N 1
ATOM 650 C CA . ALA A 1 86 ? 0.303 2.164 10.235 1.00 96.81 86 ALA A CA 1
ATOM 651 C C . ALA A 1 86 ? -0.533 3.004 9.262 1.00 96.81 86 ALA A C 1
ATOM 653 O O . ALA A 1 86 ? 0.032 3.656 8.388 1.00 96.81 86 ALA A O 1
ATOM 654 N N . ARG A 1 87 ? -1.856 3.038 9.463 1.00 97.75 87 ARG A N 1
ATOM 655 C CA . ARG A 1 87 ? -2.787 3.858 8.679 1.00 97.75 87 ARG A CA 1
ATOM 656 C C . ARG A 1 87 ? -2.414 5.331 8.716 1.00 97.75 87 ARG A C 1
ATOM 658 O O . ARG A 1 87 ? -2.167 5.892 7.660 1.00 97.75 87 ARG A O 1
ATOM 665 N N . CYS A 1 88 ? -2.247 5.906 9.906 1.00 97.81 88 CYS A N 1
ATOM 666 C CA . CYS A 1 88 ? -1.831 7.296 10.089 1.00 97.81 88 CYS A CA 1
ATOM 667 C C . CYS A 1 88 ? -0.589 7.641 9.247 1.00 97.81 88 CYS A C 1
ATOM 669 O O . CYS A 1 88 ? -0.613 8.582 8.465 1.00 97.81 88 CYS A O 1
ATOM 671 N N . GLY A 1 89 ? 0.480 6.841 9.324 1.00 97.25 89 GLY A N 1
ATOM 672 C CA . GLY A 1 89 ? 1.691 7.112 8.545 1.00 97.25 89 GLY A CA 1
ATOM 673 C C . GLY A 1 89 ? 1.487 6.976 7.034 1.00 97.25 89 GLY A C 1
ATOM 674 O O . GLY A 1 89 ? 1.836 7.873 6.270 1.00 97.25 89 GLY A O 1
ATOM 675 N N . TYR A 1 90 ? 0.931 5.850 6.589 1.00 97.81 90 TYR A N 1
ATOM 676 C CA . TYR A 1 90 ? 0.825 5.543 5.165 1.00 97.81 90 TYR A CA 1
ATOM 677 C C . TYR A 1 90 ? -0.248 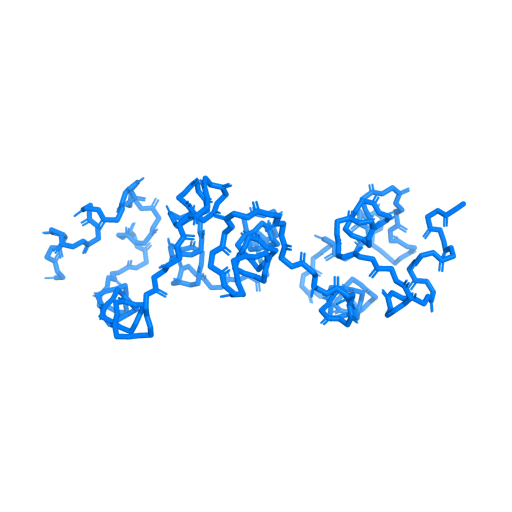6.367 4.443 1.00 97.81 90 TYR A C 1
ATOM 679 O O . TYR A 1 90 ? 0.007 6.826 3.333 1.00 97.81 90 TYR A O 1
ATOM 687 N N . GLU A 1 91 ? -1.410 6.591 5.059 1.00 97.75 91 GLU A N 1
ATOM 688 C CA . GLU A 1 91 ? -2.499 7.388 4.480 1.00 97.75 91 GLU A CA 1
ATOM 689 C C . GLU A 1 91 ? -2.086 8.863 4.352 1.00 97.75 91 GLU A C 1
ATOM 691 O O . GLU A 1 91 ? -2.252 9.444 3.280 1.00 97.75 91 GLU A O 1
ATOM 696 N N . LEU A 1 92 ? -1.455 9.449 5.382 1.00 97.50 92 LEU A N 1
ATOM 697 C CA . LEU A 1 92 ? -0.992 10.844 5.334 1.00 97.50 92 LEU A CA 1
ATOM 698 C C . LEU A 1 92 ? 0.159 11.057 4.340 1.00 97.50 92 LEU A C 1
ATOM 700 O O . LEU A 1 92 ? 0.235 12.102 3.694 1.00 97.50 92 LEU A O 1
ATOM 704 N N . CYS A 1 93 ? 1.061 10.082 4.193 1.00 97.12 93 CYS A N 1
ATOM 705 C CA . CYS A 1 93 ? 2.157 10.176 3.228 1.00 97.12 93 CYS A CA 1
ATOM 706 C C . CYS A 1 93 ? 1.729 9.881 1.782 1.00 97.12 93 CYS A C 1
ATOM 708 O O . CYS A 1 93 ? 2.454 10.282 0.867 1.00 97.12 93 CYS A O 1
ATOM 710 N N . LEU A 1 94 ? 0.596 9.200 1.553 1.00 97.81 94 LEU A N 1
ATOM 711 C CA . LEU A 1 94 ? 0.182 8.722 0.228 1.00 97.81 94 LEU A CA 1
ATOM 712 C C . LEU A 1 94 ? 0.183 9.827 -0.850 1.00 97.81 94 LEU A C 1
ATOM 714 O O . LEU A 1 94 ? 0.816 9.611 -1.887 1.00 97.81 94 LEU A O 1
ATOM 718 N N . PRO A 1 95 ? -0.422 11.017 -0.648 1.00 97.00 95 PRO A N 1
ATOM 719 C CA . PRO A 1 95 ? -0.430 12.063 -1.677 1.00 97.00 95 PRO A CA 1
ATOM 720 C C . PRO A 1 95 ? 0.975 12.547 -2.068 1.00 97.00 95 PRO A C 1
ATOM 722 O O . PRO A 1 95 ? 1.254 12.815 -3.241 1.00 97.00 95 PRO A O 1
ATOM 725 N N . TRP A 1 96 ? 1.884 12.632 -1.094 1.00 97.00 96 TRP A N 1
ATOM 726 C CA . TRP A 1 96 ? 3.254 13.086 -1.317 1.00 97.00 96 TRP A CA 1
ATOM 727 C C . TRP A 1 96 ? 4.100 12.035 -2.039 1.00 97.00 96 TRP A C 1
ATOM 729 O O . TRP A 1 96 ? 4.765 12.362 -3.026 1.00 97.00 96 TRP A O 1
ATOM 739 N N . VAL A 1 97 ? 4.026 10.762 -1.623 1.00 97.44 97 VAL A N 1
ATOM 740 C CA . VAL A 1 97 ? 4.747 9.685 -2.323 1.00 97.44 97 VAL A CA 1
ATOM 741 C C . VAL A 1 97 ? 4.188 9.459 -3.725 1.00 97.44 97 VAL A C 1
ATOM 743 O O . VAL A 1 97 ? 4.955 9.259 -4.669 1.00 97.44 97 VAL A O 1
ATOM 746 N N . TRP A 1 98 ? 2.872 9.611 -3.907 1.00 96.94 98 TRP A N 1
ATOM 747 C CA . TRP A 1 98 ? 2.244 9.585 -5.227 1.00 96.94 98 TRP A CA 1
ATOM 748 C C . TRP A 1 98 ? 2.769 10.696 -6.136 1.00 96.94 98 TRP A C 1
ATOM 750 O O . TRP A 1 98 ? 3.001 10.457 -7.317 1.00 96.94 98 TRP A O 1
ATOM 760 N N . SER A 1 99 ? 3.053 11.877 -5.589 1.00 97.25 99 SER A N 1
ATOM 761 C CA . SER A 1 99 ? 3.624 13.009 -6.335 1.00 97.25 99 SER A CA 1
ATOM 762 C C . SER A 1 99 ? 5.128 12.871 -6.629 1.00 97.25 99 SER A C 1
ATOM 764 O O . SER A 1 99 ? 5.694 13.712 -7.319 1.00 97.25 99 SER A O 1
ATOM 766 N N . GLY A 1 100 ? 5.780 11.799 -6.161 1.00 97.56 100 GLY A N 1
ATOM 767 C CA . GLY A 1 100 ? 7.196 11.496 -6.425 1.00 97.56 100 GLY A CA 1
ATOM 768 C C . GLY A 1 100 ? 8.137 11.797 -5.262 1.00 97.56 100 GLY A C 1
ATOM 769 O O . GLY A 1 100 ? 9.346 11.624 -5.397 1.00 97.56 100 GLY A O 1
ATOM 770 N N . GLY A 1 101 ? 7.598 12.220 -4.117 1.00 97.06 101 GLY A N 1
ATOM 771 C CA . GLY A 1 101 ? 8.362 12.372 -2.885 1.00 97.06 101 GLY A CA 1
ATOM 772 C C . GLY A 1 101 ? 8.727 11.029 -2.254 1.00 97.06 101 GLY A C 1
ATOM 773 O O . GLY A 1 101 ? 8.075 10.012 -2.479 1.00 97.06 101 GLY A O 1
ATOM 774 N N . LEU A 1 102 ? 9.770 11.002 -1.435 1.00 97.44 102 LEU A N 1
ATOM 775 C CA . LEU A 1 102 ? 10.090 9.841 -0.610 1.00 97.44 102 LEU A CA 1
ATOM 776 C C . LEU A 1 102 ? 10.858 10.320 0.623 1.00 97.44 102 LEU A C 1
ATOM 778 O O . LEU A 1 102 ? 11.828 11.061 0.452 1.00 97.44 102 LEU A O 1
ATOM 782 N N . PRO A 1 103 ? 10.460 9.927 1.847 1.00 95.75 103 PRO A N 1
ATOM 783 C CA . PRO A 1 103 ? 11.218 10.308 3.022 1.00 95.75 103 PRO A CA 1
ATOM 784 C C . PRO A 1 103 ? 12.505 9.498 3.054 1.00 95.75 103 PRO A C 1
ATOM 786 O O . PRO A 1 103 ? 12.528 8.301 2.755 1.00 95.75 103 PRO A O 1
ATOM 789 N N . THR A 1 104 ? 13.582 10.143 3.474 1.00 96.31 104 THR A N 1
ATOM 790 C CA . THR A 1 104 ? 14.788 9.436 3.885 1.00 96.31 104 THR A CA 1
ATOM 791 C C . THR A 1 104 ? 14.478 8.532 5.083 1.00 96.31 104 THR A C 1
ATOM 793 O O . THR A 1 104 ? 13.520 8.743 5.833 1.00 96.31 104 THR A O 1
ATOM 796 N N . THR A 1 105 ? 15.310 7.512 5.309 1.00 96.00 105 THR A N 1
ATOM 797 C CA . THR A 1 105 ? 15.145 6.612 6.461 1.00 96.00 105 THR A CA 1
ATOM 798 C C . THR A 1 105 ? 15.068 7.364 7.802 1.00 96.00 105 THR A C 1
ATOM 800 O O . THR A 1 105 ? 14.167 7.046 8.582 1.00 96.00 105 THR A O 1
ATOM 803 N N . PRO A 1 106 ? 15.924 8.370 8.091 1.00 97.69 106 PRO A N 1
ATOM 804 C CA . PRO A 1 106 ? 15.806 9.158 9.319 1.00 97.69 106 PRO A CA 1
ATOM 805 C C . PRO A 1 106 ? 14.487 9.934 9.433 1.00 97.69 106 PRO A C 1
ATOM 807 O O . PRO A 1 106 ? 13.878 9.928 10.502 1.00 97.69 106 PRO A O 1
ATOM 810 N N . GLU A 1 107 ? 14.005 10.551 8.350 1.00 96.19 107 GLU A N 1
ATOM 811 C CA . GLU A 1 107 ? 12.720 11.272 8.342 1.00 96.19 107 GLU A CA 1
ATOM 812 C C . GLU A 1 107 ? 11.548 10.323 8.621 1.00 96.19 107 GLU A C 1
ATOM 814 O O . GLU A 1 107 ? 10.708 10.601 9.479 1.00 96.19 107 GLU A O 1
ATOM 819 N N . ALA A 1 108 ? 11.530 9.155 7.970 1.00 96.31 108 ALA A N 1
ATOM 820 C CA . ALA A 1 108 ? 10.507 8.135 8.191 1.00 96.31 108 ALA A CA 1
ATOM 821 C C . ALA A 1 108 ? 10.517 7.608 9.639 1.00 96.31 108 ALA A C 1
ATOM 823 O O . ALA A 1 108 ? 9.464 7.411 10.250 1.00 96.31 108 ALA A O 1
ATOM 824 N N . GLN A 1 109 ? 11.703 7.398 10.219 1.00 97.19 109 GLN A N 1
ATOM 825 C CA . GLN A 1 109 ? 11.851 6.966 11.611 1.00 97.19 109 GLN A CA 1
ATOM 826 C C . GLN A 1 109 ? 11.409 8.045 12.606 1.00 97.19 109 GLN A C 1
ATOM 828 O O . GLN A 1 109 ? 10.738 7.721 13.590 1.00 97.19 109 GLN A O 1
ATOM 833 N N . ALA A 1 110 ? 11.738 9.313 12.349 1.00 96.38 110 ALA A N 1
ATOM 834 C CA . ALA A 1 110 ? 11.316 10.438 13.178 1.00 96.38 110 ALA A CA 1
ATOM 835 C C . ALA A 1 110 ? 9.787 10.597 13.172 1.00 96.38 110 ALA A C 1
ATOM 837 O O . ALA A 1 110 ? 9.177 10.708 14.240 1.00 96.38 110 ALA A O 1
ATOM 838 N N . LEU A 1 111 ? 9.160 10.514 11.993 1.00 96.62 111 LEU A N 1
ATOM 839 C CA . LEU A 1 111 ? 7.705 10.526 11.856 1.00 96.62 111 LEU A CA 1
ATOM 840 C C . LEU A 1 111 ? 7.065 9.351 12.608 1.00 96.62 111 LEU A C 1
ATOM 842 O O . LEU A 1 111 ? 6.164 9.551 13.421 1.00 96.62 111 LEU A O 1
ATOM 846 N N . LYS A 1 112 ? 7.578 8.129 12.423 1.00 96.88 112 LYS A N 1
ATOM 847 C CA . LYS A 1 112 ? 7.098 6.943 13.150 1.00 96.88 112 LYS A CA 1
ATOM 848 C C . LYS A 1 112 ? 7.184 7.127 14.670 1.00 96.88 112 LYS A C 1
ATOM 850 O O . LYS A 1 112 ? 6.267 6.737 15.390 1.00 96.88 112 LYS A O 1
ATOM 855 N N . ALA A 1 113 ? 8.267 7.719 15.174 1.00 96.94 113 ALA A N 1
ATOM 856 C CA . ALA A 1 113 ? 8.435 7.978 16.603 1.00 96.94 113 ALA A CA 1
ATOM 857 C C . ALA A 1 113 ? 7.406 8.983 17.150 1.00 96.94 113 ALA A C 1
ATOM 859 O O . ALA A 1 113 ? 7.003 8.858 18.306 1.00 96.94 113 ALA A O 1
ATOM 860 N N . LYS A 1 114 ? 6.968 9.956 16.341 1.00 97.19 114 LYS A N 1
ATOM 861 C CA . LYS A 1 114 ? 5.871 10.875 16.682 1.00 97.19 114 LYS A CA 1
ATOM 862 C C . LYS A 1 114 ? 4.522 10.158 16.684 1.00 97.19 114 LYS A C 1
ATOM 864 O O . LYS A 1 114 ? 3.857 10.164 17.713 1.00 97.19 114 LYS A O 1
ATOM 869 N N . ILE A 1 115 ? 4.192 9.444 15.605 1.00 97.81 115 ILE A N 1
ATOM 870 C CA . ILE A 1 115 ? 2.957 8.646 15.475 1.00 97.81 115 ILE A CA 1
ATOM 871 C C . ILE A 1 115 ? 2.790 7.680 16.652 1.00 97.81 115 ILE A C 1
ATOM 873 O O . ILE A 1 115 ? 1.708 7.548 17.213 1.00 97.81 115 ILE A O 1
ATOM 877 N N . ASN A 1 116 ? 3.870 7.021 17.076 1.00 97.00 116 ASN A N 1
ATOM 878 C CA . ASN A 1 116 ? 3.815 6.058 18.175 1.00 97.00 116 ASN A CA 1
ATOM 879 C C . ASN A 1 116 ? 3.391 6.659 19.525 1.00 97.00 116 ASN A C 1
ATOM 881 O O . ASN A 1 116 ? 2.973 5.894 20.392 1.00 97.00 116 ASN A O 1
ATOM 885 N N . ARG A 1 117 ? 3.501 7.981 19.707 1.00 96.69 117 ARG A N 1
ATOM 886 C CA . ARG A 1 117 ? 3.107 8.684 20.936 1.00 96.69 117 ARG A CA 1
ATOM 887 C C . ARG A 1 117 ? 1.661 9.174 20.922 1.00 96.69 117 ARG A C 1
ATOM 889 O O . ARG A 1 117 ? 1.176 9.561 21.976 1.00 96.69 117 ARG A O 1
ATOM 896 N N . LEU A 1 118 ? 0.999 9.160 19.768 1.00 97.00 118 LEU A N 1
ATOM 897 C CA . LEU A 1 118 ? -0.391 9.583 19.653 1.00 97.00 118 LEU A CA 1
ATOM 898 C C . LEU A 1 118 ? -1.334 8.525 20.243 1.00 97.00 118 LEU A C 1
ATOM 900 O O . LEU A 1 118 ? -1.074 7.315 20.155 1.00 97.00 118 LEU A O 1
ATOM 904 N N . SER A 1 119 ? -2.426 8.995 20.842 1.00 96.31 119 SER A N 1
ATOM 905 C CA . SER A 1 119 ? -3.565 8.170 21.246 1.00 96.31 119 SER A CA 1
ATOM 906 C C . SER A 1 119 ? -4.341 7.674 20.024 1.00 96.31 119 SER A C 1
ATOM 908 O O . SER A 1 119 ? -4.213 8.224 18.932 1.00 96.31 119 SER A O 1
ATOM 910 N N . ASP A 1 120 ? -5.167 6.642 20.192 1.00 95.00 120 ASP A N 1
ATOM 911 C CA . ASP A 1 120 ? -5.973 6.118 19.081 1.00 95.00 120 ASP A CA 1
ATOM 912 C C . ASP A 1 120 ? -6.968 7.168 18.544 1.00 95.00 120 ASP A C 1
ATOM 914 O O . ASP A 1 120 ? -7.159 7.251 17.335 1.00 95.00 120 ASP A O 1
ATOM 918 N N . GLU A 1 121 ? -7.507 8.035 19.411 1.00 95.56 121 GLU A N 1
ATOM 919 C CA . GLU A 1 121 ? -8.332 9.191 19.016 1.00 95.56 121 GLU A CA 1
ATOM 920 C C . GLU A 1 121 ? -7.535 10.165 18.131 1.00 95.56 121 GLU A C 1
ATOM 922 O O . GLU A 1 121 ? -7.977 10.538 17.047 1.00 95.56 121 GLU A O 1
ATOM 927 N N . GLN A 1 122 ? -6.317 10.526 18.559 1.00 97.06 122 GLN A N 1
ATOM 928 C CA . GLN A 1 122 ? -5.436 11.417 17.799 1.00 97.06 122 GLN A CA 1
ATOM 929 C C . GLN A 1 122 ? -5.043 10.806 16.449 1.00 97.06 122 GLN A C 1
ATOM 931 O O . GLN A 1 122 ? -4.978 11.516 15.449 1.00 97.06 122 GLN A O 1
ATOM 936 N N . LEU A 1 123 ? -4.791 9.494 16.402 1.00 97.38 123 LEU A N 1
ATOM 937 C CA . LEU A 1 123 ? -4.426 8.784 15.174 1.00 97.38 123 LEU A CA 1
ATOM 938 C C . LEU A 1 123 ? -5.533 8.820 14.112 1.00 97.38 123 LEU A C 1
ATOM 940 O O . LEU A 1 123 ? -5.206 8.826 12.927 1.00 97.38 123 LEU A O 1
ATOM 944 N N . GLU A 1 124 ? -6.807 8.848 14.511 1.00 94.62 124 GLU A N 1
ATOM 945 C CA . GLU A 1 124 ? -7.938 8.988 13.581 1.00 94.62 124 GLU A CA 1
ATOM 946 C C . GLU A 1 124 ? -8.292 10.451 13.272 1.00 94.62 124 GLU A C 1
ATOM 948 O O . GLU A 1 124 ? -8.983 10.703 12.287 1.00 94.62 124 GLU A O 1
ATOM 953 N N . SER A 1 125 ? -7.843 11.417 14.086 1.00 95.19 125 SER A N 1
ATOM 954 C CA . SER A 1 125 ? -8.193 12.833 13.910 1.00 95.19 125 SER A CA 1
ATOM 955 C C . SER A 1 125 ? -7.183 13.647 13.098 1.00 95.19 125 SER A C 1
ATOM 957 O O . SER A 1 125 ? -7.552 14.678 12.541 1.00 95.19 125 SER A O 1
ATOM 959 N N . VAL A 1 126 ? -5.903 13.254 13.067 1.00 96.62 126 VAL A N 1
ATOM 960 C CA . VAL A 1 126 ? -4.869 13.975 12.300 1.00 96.62 126 VAL A CA 1
ATOM 961 C C . VAL A 1 126 ? -5.122 13.880 10.794 1.00 96.62 126 VAL A C 1
ATOM 963 O O . VAL A 1 126 ? -5.438 12.816 10.269 1.00 96.62 126 VAL A O 1
ATOM 966 N N . THR A 1 127 ? -4.936 14.991 10.081 1.00 95.31 127 THR A N 1
ATOM 967 C CA . THR A 1 127 ? -5.220 15.096 8.637 1.00 95.31 127 THR A CA 1
ATOM 968 C C . THR A 1 127 ? -3.996 15.439 7.796 1.00 95.31 127 THR A C 1
ATOM 970 O O . THR A 1 127 ? -4.040 15.354 6.568 1.00 95.31 127 THR A O 1
ATOM 973 N N . SER A 1 128 ? -2.878 15.787 8.437 1.00 95.25 128 SER A N 1
ATOM 974 C CA . SER A 1 128 ? -1.621 16.110 7.768 1.00 95.25 128 SER A CA 1
ATOM 975 C C . SER A 1 128 ? -0.397 15.642 8.565 1.00 95.25 128 SER A C 1
ATOM 977 O O . SER A 1 128 ? -0.458 15.394 9.771 1.00 95.25 128 SER A O 1
ATOM 979 N N . ILE A 1 129 ? 0.758 15.540 7.897 1.00 94.44 129 ILE A N 1
ATOM 980 C CA . ILE A 1 129 ? 2.040 15.298 8.579 1.00 94.44 129 ILE A CA 1
ATOM 981 C C . ILE A 1 129 ? 2.383 16.454 9.527 1.00 94.44 129 ILE A C 1
ATOM 983 O O . ILE A 1 129 ? 2.954 16.223 10.589 1.00 94.44 129 ILE A O 1
ATOM 987 N N . GLU A 1 130 ? 2.006 17.684 9.180 1.00 94.06 130 GLU A N 1
ATOM 988 C CA . GLU A 1 130 ? 2.186 18.849 10.046 1.00 94.06 130 GLU A CA 1
ATOM 989 C C . GLU A 1 130 ? 1.372 18.717 11.341 1.00 94.06 130 GLU A C 1
ATOM 991 O O . GLU A 1 130 ? 1.912 18.964 12.423 1.00 94.06 130 GLU A O 1
ATOM 996 N N . ASP A 1 131 ? 0.138 18.210 11.264 1.00 95.56 131 ASP A N 1
ATOM 997 C CA . ASP A 1 131 ? -0.687 17.907 12.439 1.00 95.56 131 ASP A CA 1
ATOM 998 C C . ASP A 1 131 ? 0.043 16.905 13.337 1.00 95.56 131 ASP A C 1
ATOM 1000 O O . ASP A 1 131 ? 0.166 17.125 14.533 1.00 95.56 131 ASP A O 1
ATOM 1004 N N . VAL A 1 132 ? 0.615 15.834 12.774 1.00 96.12 132 VAL A N 1
ATOM 1005 C CA . VAL A 1 132 ? 1.374 14.832 13.548 1.00 96.12 132 VAL A CA 1
ATOM 1006 C C . VAL A 1 132 ? 2.610 15.439 14.221 1.00 96.12 132 VAL A C 1
ATOM 1008 O O . VAL A 1 132 ? 2.966 15.062 15.340 1.00 96.12 132 VAL A O 1
ATOM 1011 N N . LEU A 1 133 ? 3.299 16.360 13.545 1.00 93.06 133 LEU A N 1
ATOM 1012 C CA . LEU A 1 133 ? 4.506 16.993 14.076 1.00 93.06 133 LEU A CA 1
ATOM 1013 C C . LEU A 1 133 ? 4.197 17.998 15.195 1.00 93.06 133 LEU A C 1
ATOM 1015 O O . LEU A 1 133 ? 5.004 18.112 16.130 1.00 93.06 133 LEU A O 1
ATOM 1019 N N . THR A 1 134 ? 3.050 18.677 15.106 1.00 93.25 134 THR A N 1
ATOM 1020 C CA . THR A 1 134 ? 2.573 19.695 16.057 1.00 93.25 134 THR A CA 1
ATOM 1021 C C . THR A 1 134 ? 1.711 19.125 17.185 1.00 93.25 134 THR A C 1
ATOM 1023 O O . THR A 1 134 ? 1.630 19.741 18.248 1.00 93.25 134 THR A O 1
ATOM 1026 N N . CYS A 1 135 ? 1.120 17.941 17.003 1.00 87.50 135 CYS A N 1
ATOM 1027 C CA . CYS A 1 135 ? 0.304 17.278 18.011 1.00 87.50 135 CYS A CA 1
ATOM 1028 C C . CYS A 1 135 ? 1.152 16.954 19.248 1.00 87.50 135 CYS A C 1
ATOM 1030 O O . CYS A 1 135 ? 2.155 16.231 19.190 1.00 87.50 135 CYS A O 1
ATOM 1032 N N . THR A 1 136 ? 0.754 17.516 20.386 1.00 78.00 136 THR A N 1
ATOM 1033 C CA . THR A 1 136 ? 1.302 17.154 21.689 1.00 78.00 136 THR A CA 1
ATOM 1034 C C . THR A 1 136 ? 0.598 15.894 22.176 1.00 78.00 136 THR A C 1
ATOM 1036 O O . THR A 1 136 ? -0.633 15.851 22.209 1.00 78.00 136 THR A O 1
ATOM 1039 N N . ALA A 1 137 ? 1.385 14.879 22.529 1.00 69.56 137 ALA A N 1
ATOM 1040 C CA . ALA A 1 137 ? 0.897 13.725 23.279 1.00 69.56 137 ALA A CA 1
ATOM 1041 C C . ALA A 1 137 ? 0.396 14.141 24.669 1.00 69.56 137 ALA A C 1
ATOM 1043 O O . ALA A 1 137 ? 0.966 15.112 25.221 1.00 69.56 137 ALA A O 1
#

Sequence (137 aa):
MARLVVDDPGAFEWRVVDAALDLLDCAECGEMLGSGPSGCARCALMDGFRFSAREIDRPGVPPRNEHAVRVASVVARNRHRYSARARCGYELCLPWVWSGGLPTTPEAQALKAKINRLSDEQLESVTSIEDVLTCTA

Foldseek 3Di:
DLVVCLVCVLVAALVSVVVSQQVDADPPARHRALQDAPPDPRNVVSVVCSVNHDYDDDPPADPCLSVLLNLLVSCCSRVNNDDLLSVLLSVQCNVVSVVRDDDDPVRSVVLSVLSVPDDSVQSVPDNHSVSSVPDDD